Protein AF-A0A3L6S7Y0-F1 (afdb_monomer_lite)

Structure (mmCIF, N/CA/C/O backbone):
data_AF-A0A3L6S7Y0-F1
#
_entry.id   AF-A0A3L6S7Y0-F1
#
loop_
_atom_site.group_PDB
_atom_site.id
_atom_site.type_symbol
_atom_site.label_atom_id
_atom_site.label_alt_id
_atom_site.label_comp_id
_atom_site.label_asym_id
_atom_site.label_entity_id
_atom_site.label_seq_id
_atom_site.pdbx_PDB_ins_code
_atom_site.Cartn_x
_atom_site.Cartn_y
_atom_site.Cartn_z
_atom_site.occupancy
_atom_site.B_iso_or_equiv
_atom_site.auth_seq_id
_atom_site.auth_comp_id
_atom_site.auth_asym_id
_atom_site.auth_atom_id
_atom_site.pdbx_PDB_model_num
ATOM 1 N N . MET A 1 1 ? 68.269 41.658 -21.095 1.00 45.72 1 MET A N 1
ATOM 2 C CA . MET A 1 1 ? 68.305 40.381 -20.355 1.00 45.72 1 MET A CA 1
ATOM 3 C C . MET A 1 1 ? 67.123 40.426 -19.422 1.00 45.72 1 MET A C 1
ATOM 5 O O . MET A 1 1 ? 67.229 41.051 -18.378 1.00 45.72 1 MET A O 1
ATOM 9 N N . ASP A 1 2 ? 66.006 39.838 -19.830 1.00 43.03 2 ASP A N 1
ATOM 10 C CA . ASP A 1 2 ? 64.781 39.844 -19.038 1.00 43.03 2 ASP A CA 1
ATOM 11 C C . ASP A 1 2 ? 64.450 38.397 -18.685 1.00 43.03 2 ASP A C 1
ATOM 13 O O . ASP A 1 2 ? 64.232 37.549 -19.551 1.00 43.03 2 ASP A O 1
ATOM 17 N N . GLN A 1 3 ? 64.541 38.118 -17.389 1.00 50.47 3 GLN A N 1
ATOM 18 C CA . GLN A 1 3 ? 64.332 36.823 -16.765 1.00 50.47 3 GLN A CA 1
ATOM 19 C C . GLN A 1 3 ? 62.819 36.578 -16.658 1.00 50.47 3 GLN A C 1
ATOM 21 O O . GLN A 1 3 ? 62.144 37.264 -15.896 1.00 50.47 3 GLN A O 1
ATOM 26 N N . GLN A 1 4 ? 62.279 35.604 -17.395 1.00 51.00 4 GLN A N 1
ATOM 27 C CA . GLN A 1 4 ? 60.949 35.063 -17.104 1.00 51.00 4 GLN A CA 1
ATOM 28 C C . GLN A 1 4 ? 61.091 33.885 -16.139 1.00 51.00 4 GLN A C 1
ATOM 30 O O . GLN A 1 4 ? 61.727 32.877 -16.444 1.00 51.00 4 GLN A O 1
ATOM 35 N N . VAL A 1 5 ? 60.514 34.053 -14.954 1.00 50.38 5 VAL A N 1
ATOM 36 C CA . VAL A 1 5 ? 60.228 32.996 -13.987 1.00 50.38 5 VAL A CA 1
ATOM 37 C C . VAL A 1 5 ? 58.955 32.279 -14.440 1.00 50.38 5 VAL A C 1
ATOM 39 O O . VAL A 1 5 ? 57.906 32.902 -14.561 1.00 50.38 5 VAL A O 1
ATOM 42 N N . PHE A 1 6 ? 59.054 30.983 -14.737 1.00 45.66 6 PHE A N 1
ATOM 43 C CA . PHE A 1 6 ? 57.886 30.116 -14.868 1.00 45.66 6 PHE A CA 1
ATOM 44 C C . PHE A 1 6 ? 57.558 29.579 -13.474 1.00 45.66 6 PHE A C 1
ATOM 46 O O . PHE A 1 6 ? 58.322 28.787 -12.919 1.00 45.66 6 PHE A O 1
ATOM 53 N N . ASP A 1 7 ? 56.448 30.047 -12.909 1.00 50.03 7 ASP A N 1
ATOM 54 C CA . ASP A 1 7 ? 55.847 29.472 -11.711 1.00 50.03 7 ASP A CA 1
ATOM 55 C C . ASP A 1 7 ? 55.425 28.024 -11.990 1.00 50.03 7 ASP A C 1
ATOM 57 O O . ASP A 1 7 ? 54.814 27.713 -13.015 1.00 50.03 7 ASP A O 1
ATOM 61 N N . GLY A 1 8 ? 55.800 27.130 -11.077 1.00 56.09 8 GLY A N 1
ATOM 62 C CA . GLY A 1 8 ? 55.449 25.718 -11.127 1.00 56.09 8 GLY A CA 1
ATOM 63 C C . GLY A 1 8 ? 53.942 25.502 -11.003 1.00 56.09 8 GLY A C 1
ATOM 64 O O . GLY A 1 8 ? 53.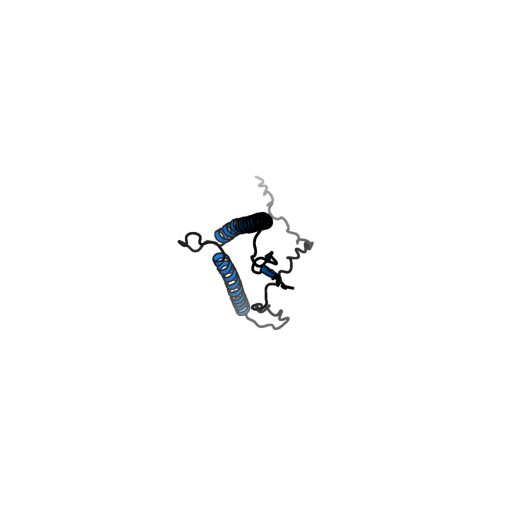269 26.115 -10.177 1.00 56.09 8 GLY A O 1
ATOM 65 N N . ASP A 1 9 ? 53.434 24.597 -11.830 1.00 51.22 9 ASP A N 1
ATOM 66 C CA . ASP A 1 9 ? 52.031 24.206 -11.917 1.00 51.22 9 ASP A CA 1
ATOM 67 C C . ASP A 1 9 ? 51.574 23.495 -10.616 1.00 51.22 9 ASP A C 1
ATOM 69 O O . ASP A 1 9 ? 52.132 22.449 -10.261 1.00 51.22 9 ASP A O 1
ATOM 73 N N . PRO A 1 10 ? 50.586 24.013 -9.859 1.00 57.06 10 PRO A N 1
ATOM 74 C CA . PRO A 1 10 ? 50.226 23.479 -8.542 1.00 57.06 10 PRO A CA 1
ATOM 75 C C . PRO A 1 10 ? 49.357 22.208 -8.585 1.00 57.06 10 PRO A C 1
ATOM 77 O O . PRO A 1 10 ? 48.941 21.724 -7.531 1.00 57.06 10 PRO A O 1
ATOM 80 N N . PHE A 1 11 ? 49.052 21.656 -9.767 1.00 46.78 11 PHE A N 1
ATOM 81 C CA . PHE A 1 11 ? 48.056 20.584 -9.899 1.00 46.78 11 PHE A CA 1
ATOM 82 C C . PHE A 1 11 ? 48.608 19.155 -10.019 1.00 46.78 11 PHE A C 1
ATOM 84 O O . PHE A 1 11 ? 47.832 18.207 -10.131 1.00 46.78 11 PHE A O 1
ATOM 91 N N . VAL A 1 12 ? 49.921 18.938 -9.913 1.00 53.94 12 VAL A N 1
ATOM 92 C CA . VAL A 1 12 ? 50.462 17.569 -9.809 1.00 53.94 12 VAL A CA 1
ATOM 93 C C . VAL A 1 12 ? 50.444 17.126 -8.347 1.00 53.94 12 VAL A C 1
ATOM 95 O O . VAL A 1 12 ? 51.470 17.012 -7.680 1.00 53.94 12 VAL A O 1
ATOM 98 N N . ARG A 1 13 ? 49.241 16.888 -7.816 1.00 50.78 13 ARG A N 1
ATOM 99 C CA . ARG A 1 13 ? 49.073 16.170 -6.551 1.00 50.78 13 ARG A CA 1
ATOM 100 C C . ARG A 1 13 ? 49.036 14.681 -6.865 1.00 50.78 13 ARG A C 1
ATOM 102 O O . ARG A 1 13 ? 48.022 14.167 -7.326 1.00 50.78 13 ARG A O 1
ATOM 109 N N . SER A 1 14 ? 50.161 14.006 -6.641 1.00 52.16 14 SER A N 1
ATOM 110 C CA . SER A 1 14 ? 50.258 12.546 -6.648 1.00 52.16 14 SER A CA 1
ATOM 111 C C . SER A 1 14 ? 49.131 11.949 -5.805 1.00 52.16 14 SER A C 1
ATOM 113 O O . SER A 1 14 ? 49.035 12.217 -4.607 1.00 52.16 14 SER A O 1
ATOM 115 N N . ILE A 1 15 ? 48.258 11.172 -6.437 1.00 48.31 15 ILE A N 1
ATOM 116 C CA . ILE A 1 15 ? 47.181 10.456 -5.761 1.00 48.31 15 ILE A CA 1
ATOM 117 C C . ILE A 1 15 ? 47.785 9.121 -5.315 1.00 48.31 15 ILE A C 1
ATOM 119 O O . ILE A 1 15 ? 48.002 8.237 -6.142 1.00 48.31 15 ILE A O 1
ATOM 123 N N . SER A 1 16 ? 48.123 8.995 -4.029 1.00 54.06 16 SER A N 1
ATOM 124 C CA . SER A 1 16 ? 48.403 7.682 -3.431 1.00 54.06 16 SER A CA 1
ATOM 125 C C . SER A 1 16 ? 47.129 6.824 -3.445 1.00 54.06 16 SER A C 1
ATOM 127 O O . SER A 1 16 ? 46.037 7.382 -3.292 1.00 54.06 16 SER A O 1
ATOM 129 N N . PRO A 1 17 ? 47.235 5.492 -3.606 1.00 52.06 17 PRO A N 1
ATOM 130 C CA . PRO A 1 17 ? 46.087 4.594 -3.508 1.00 52.06 17 PRO A CA 1
ATOM 131 C C . PRO A 1 17 ? 45.427 4.717 -2.126 1.00 52.06 17 PRO A C 1
ATOM 133 O O . PRO A 1 17 ? 46.145 4.848 -1.135 1.00 52.06 17 PRO A O 1
ATOM 136 N N . PRO A 1 18 ? 44.089 4.691 -2.021 1.00 44.56 18 PRO A N 1
ATOM 137 C CA . PRO A 1 18 ? 43.435 4.653 -0.724 1.00 44.56 18 PRO A CA 1
ATOM 138 C C . PRO A 1 18 ? 43.664 3.285 -0.074 1.00 44.56 18 PRO A C 1
ATOM 140 O O . PRO A 1 18 ? 43.322 2.251 -0.643 1.00 44.56 18 PRO A O 1
ATOM 143 N N . GLU A 1 19 ? 44.245 3.316 1.121 1.00 49.72 19 GLU A N 1
ATOM 144 C CA . GLU A 1 19 ? 44.389 2.173 2.017 1.00 49.72 19 GLU A CA 1
ATOM 145 C C . GLU A 1 19 ? 43.010 1.550 2.300 1.00 49.72 19 GLU A C 1
ATOM 147 O O . GLU A 1 19 ? 42.034 2.247 2.608 1.00 49.72 19 GLU A O 1
ATOM 152 N N . GLU A 1 20 ? 42.933 0.228 2.201 1.00 51.06 20 GLU A N 1
ATOM 153 C CA . GLU A 1 20 ? 41.734 -0.565 2.444 1.00 51.06 20 GLU A CA 1
ATOM 154 C C . GLU A 1 20 ? 41.395 -0.606 3.942 1.00 51.06 20 GLU A C 1
ATOM 156 O O . GLU A 1 20 ? 41.743 -1.543 4.652 1.00 51.06 20 GLU A O 1
ATOM 161 N N . ASN A 1 21 ? 40.667 0.397 4.434 1.00 47.28 21 ASN A N 1
ATOM 162 C CA . ASN A 1 21 ? 39.901 0.269 5.673 1.00 47.28 21 ASN A CA 1
ATOM 163 C C . ASN A 1 21 ? 38.415 0.210 5.329 1.00 47.28 21 ASN A C 1
ATOM 165 O O . ASN A 1 21 ? 37.665 1.182 5.434 1.00 47.28 21 ASN A O 1
ATOM 169 N N . THR A 1 22 ? 38.006 -0.976 4.887 1.00 44.09 22 THR A N 1
ATOM 170 C CA . THR A 1 22 ? 36.622 -1.385 4.670 1.00 44.09 22 THR A CA 1
ATOM 171 C C . THR A 1 22 ? 35.852 -1.221 5.978 1.00 44.09 22 THR A C 1
ATOM 173 O O . THR A 1 22 ? 35.957 -2.022 6.907 1.00 44.09 22 THR A O 1
ATOM 176 N N . PHE A 1 23 ? 35.086 -0.136 6.054 1.00 35.78 23 PHE A N 1
ATOM 177 C CA . PHE A 1 23 ? 34.081 0.125 7.073 1.00 35.78 23 PHE A CA 1
ATOM 178 C C . PHE A 1 23 ? 33.027 -0.988 7.022 1.00 35.78 23 PHE A C 1
ATOM 180 O O . PHE A 1 23 ? 32.053 -0.922 6.276 1.00 35.78 23 PHE A O 1
ATOM 187 N N . SER A 1 24 ? 33.263 -2.049 7.791 1.00 46.47 24 SER A N 1
ATOM 188 C CA . SER A 1 24 ? 32.293 -3.114 8.032 1.00 46.47 24 SER A CA 1
ATOM 189 C C . SER A 1 24 ? 31.290 -2.615 9.065 1.00 46.47 24 SER A C 1
ATOM 191 O O . SER A 1 24 ? 31.396 -2.912 10.251 1.00 46.47 24 SER A O 1
ATOM 193 N N . ALA A 1 25 ? 30.343 -1.793 8.621 1.00 38.81 25 ALA A N 1
ATOM 194 C CA . ALA A 1 25 ? 29.110 -1.569 9.357 1.00 38.81 25 ALA A CA 1
ATOM 195 C C . ALA A 1 25 ? 28.047 -2.490 8.762 1.00 38.81 25 ALA A C 1
ATOM 197 O O . ALA A 1 25 ? 27.411 -2.184 7.753 1.00 38.81 25 ALA A O 1
ATOM 198 N N . GLU A 1 26 ? 27.911 -3.650 9.391 1.00 45.47 26 GLU A N 1
ATOM 199 C CA . GLU A 1 26 ? 26.806 -4.580 9.215 1.00 45.47 26 GLU A CA 1
ATOM 200 C C . GLU A 1 26 ? 25.500 -3.864 9.593 1.00 45.47 26 GLU A C 1
ATOM 202 O O . GLU A 1 26 ? 25.112 -3.784 10.757 1.00 45.47 26 GLU A O 1
ATOM 207 N N . LEU A 1 27 ? 24.812 -3.292 8.606 1.00 42.47 27 LEU A N 1
ATOM 208 C CA . LEU A 1 27 ? 23.390 -3.005 8.737 1.00 42.47 27 LEU A CA 1
ATOM 209 C C . LEU A 1 27 ? 22.650 -4.284 8.357 1.00 42.47 27 LEU A C 1
ATOM 211 O O . LEU A 1 27 ? 22.312 -4.507 7.196 1.00 42.47 27 LEU A O 1
ATOM 215 N N . SER A 1 28 ? 22.467 -5.141 9.361 1.00 35.03 28 SER A N 1
ATOM 216 C CA . SER A 1 28 ? 21.553 -6.277 9.303 1.00 35.03 28 SER A CA 1
ATOM 217 C C . SER A 1 28 ? 20.136 -5.724 9.153 1.00 35.03 28 SER A C 1
ATOM 219 O O . SER A 1 28 ? 19.542 -5.214 10.106 1.00 35.03 28 SER A O 1
ATOM 221 N N . TRP A 1 29 ? 19.634 -5.710 7.919 1.00 42.75 29 TRP A N 1
ATOM 222 C CA . TRP A 1 29 ? 18.227 -5.436 7.666 1.00 42.75 29 TRP A CA 1
ATOM 223 C C . TRP A 1 29 ? 17.417 -6.570 8.305 1.00 42.75 29 TRP A C 1
ATOM 225 O O . TRP A 1 29 ? 17.765 -7.729 8.090 1.00 42.75 29 TRP A O 1
ATOM 235 N N . PRO A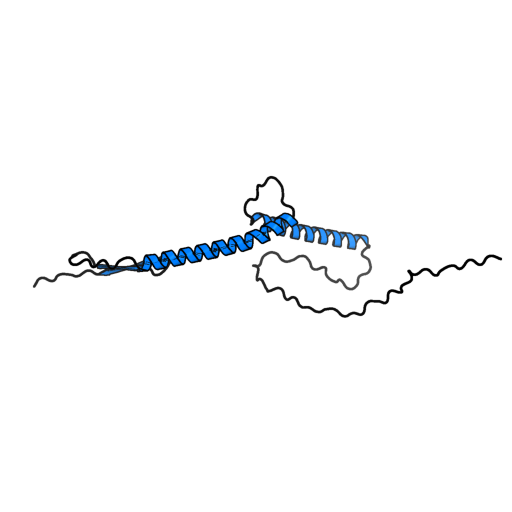 1 30 ? 16.387 -6.269 9.115 1.00 40.22 30 PRO A N 1
ATOM 236 C CA . PRO A 1 30 ? 15.606 -7.303 9.779 1.00 40.22 30 PRO A CA 1
ATOM 237 C C . PRO A 1 30 ? 14.980 -8.237 8.741 1.00 40.22 30 PRO A C 1
ATOM 239 O O . PRO A 1 30 ? 14.357 -7.760 7.790 1.00 40.22 30 PRO A O 1
ATOM 242 N N . ASP A 1 31 ? 15.164 -9.543 8.955 1.00 41.53 31 ASP A N 1
ATOM 243 C CA . ASP A 1 31 ? 14.519 -10.624 8.209 1.00 41.53 31 ASP A CA 1
ATOM 244 C C . ASP A 1 31 ? 13.007 -10.393 8.220 1.00 41.53 31 ASP A C 1
ATOM 246 O O . ASP A 1 31 ? 12.318 -10.578 9.227 1.00 41.53 31 ASP A O 1
ATOM 250 N N . LEU A 1 32 ? 12.497 -9.911 7.093 1.00 44.78 32 LEU A N 1
ATOM 251 C CA . LEU A 1 32 ? 11.083 -9.941 6.788 1.00 44.78 32 LEU A CA 1
ATOM 252 C C . LEU A 1 32 ? 10.880 -11.189 5.938 1.00 44.78 32 LEU A C 1
ATOM 254 O O . LEU A 1 32 ? 11.176 -11.169 4.744 1.00 44.78 32 LEU A O 1
ATOM 258 N N . ASP A 1 33 ? 10.390 -12.255 6.570 1.00 48.59 33 ASP A N 1
ATOM 259 C CA . ASP A 1 33 ? 9.865 -13.442 5.894 1.00 48.59 33 ASP A CA 1
ATOM 260 C C . ASP A 1 33 ? 8.678 -13.015 5.019 1.00 48.59 33 ASP A C 1
ATOM 262 O O . ASP A 1 33 ? 7.524 -12.966 5.455 1.00 48.59 33 ASP A O 1
ATOM 266 N N . PHE A 1 34 ? 8.980 -12.614 3.785 1.00 49.00 34 PHE A N 1
ATOM 267 C CA . PHE A 1 34 ? 7.996 -12.350 2.750 1.00 49.00 34 PHE A CA 1
ATOM 268 C C . PHE A 1 34 ? 7.817 -13.635 1.942 1.00 49.00 34 PHE A C 1
ATOM 270 O O . PHE A 1 34 ? 8.775 -14.167 1.387 1.00 49.00 34 PHE A O 1
ATOM 277 N N . ASP A 1 35 ? 6.581 -14.126 1.960 1.00 46.69 35 ASP A N 1
ATOM 278 C CA . ASP A 1 35 ? 6.130 -15.427 1.476 1.00 46.69 35 ASP A CA 1
ATOM 279 C C . ASP A 1 35 ? 6.625 -15.786 0.060 1.00 46.69 35 ASP A C 1
ATOM 281 O O . ASP A 1 35 ? 6.706 -14.956 -0.851 1.00 46.69 35 ASP A O 1
ATOM 285 N N . ASP A 1 36 ? 6.964 -17.064 -0.053 1.00 57.06 36 ASP A N 1
ATOM 286 C CA . ASP A 1 36 ? 7.620 -17.805 -1.124 1.00 57.06 36 ASP A CA 1
ATOM 287 C C . ASP A 1 36 ? 6.889 -17.695 -2.476 1.00 57.06 36 ASP A C 1
ATOM 289 O O . ASP A 1 36 ? 5.694 -17.974 -2.582 1.00 57.06 36 ASP A O 1
ATOM 293 N N . GLY A 1 37 ? 7.601 -17.312 -3.545 1.00 49.22 37 GLY A N 1
ATOM 294 C CA . GLY A 1 37 ? 7.008 -17.412 -4.882 1.00 49.22 37 GLY A CA 1
ATOM 295 C C . GLY A 1 37 ? 7.701 -16.751 -6.070 1.00 49.22 37 GLY A C 1
ATOM 296 O O . GLY A 1 37 ? 7.246 -16.977 -7.191 1.00 49.22 37 GLY A O 1
ATOM 297 N N . LEU A 1 38 ? 8.764 -15.949 -5.909 1.00 53.59 38 LEU A N 1
A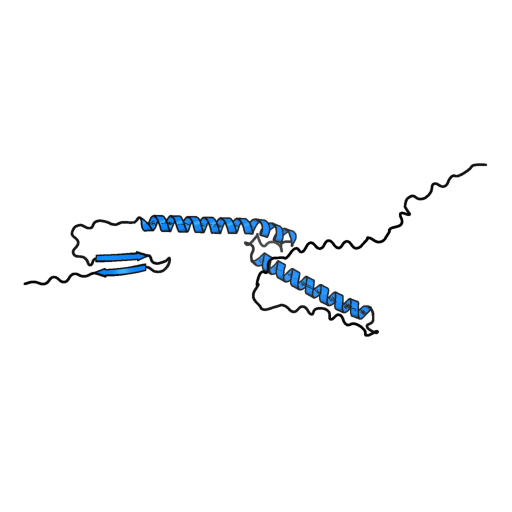TOM 298 C CA . LEU A 1 38 ? 9.460 -15.390 -7.082 1.00 53.59 38 LEU A CA 1
ATOM 299 C C . LEU A 1 38 ? 10.871 -14.847 -6.791 1.00 53.59 38 LEU A C 1
ATOM 301 O O . LEU A 1 38 ? 11.132 -13.657 -6.955 1.00 53.59 38 LEU A O 1
ATOM 305 N N . TYR A 1 39 ? 11.815 -15.704 -6.403 1.00 59.88 39 TYR A N 1
ATOM 306 C CA . TYR A 1 39 ? 13.232 -15.339 -6.444 1.00 59.88 39 TYR A CA 1
ATOM 307 C C . TYR A 1 39 ? 14.020 -16.371 -7.250 1.00 59.88 39 TYR A C 1
ATOM 309 O O . TYR A 1 39 ? 14.400 -17.426 -6.774 1.00 59.88 39 TYR A O 1
ATOM 317 N N . GLU A 1 40 ? 14.299 -16.045 -8.504 1.00 47.69 40 GLU A N 1
ATOM 318 C CA . GLU A 1 40 ? 15.588 -16.396 -9.092 1.00 47.69 40 GLU A CA 1
ATOM 319 C C . GLU A 1 40 ? 15.854 -15.439 -10.255 1.00 47.69 40 GLU A C 1
ATOM 321 O O . GLU A 1 40 ? 15.567 -15.704 -11.420 1.00 47.69 40 GLU A O 1
ATOM 326 N N . LEU A 1 41 ? 16.414 -14.269 -9.932 1.00 58.88 41 LEU A N 1
ATOM 327 C CA . LEU A 1 41 ? 17.316 -13.642 -10.890 1.00 58.88 41 LEU A CA 1
ATOM 328 C C . LEU A 1 41 ? 18.534 -14.569 -10.999 1.00 58.88 41 LEU A C 1
ATOM 330 O O . LEU A 1 41 ? 19.137 -14.863 -9.962 1.00 58.88 41 LEU A O 1
ATOM 334 N N . PRO A 1 42 ? 18.938 -15.008 -12.204 1.00 47.41 42 PRO A N 1
ATOM 335 C CA . PRO A 1 42 ? 20.153 -15.785 -12.360 1.00 47.41 42 PRO A CA 1
ATOM 336 C C . PRO A 1 42 ? 21.325 -14.966 -11.823 1.00 47.41 42 PRO A C 1
ATOM 338 O O . PRO A 1 42 ? 21.703 -13.934 -12.385 1.00 47.41 42 PRO A O 1
ATOM 341 N N . LYS A 1 43 ? 21.897 -15.423 -10.709 1.00 51.94 43 LYS A N 1
ATOM 342 C CA . LYS A 1 43 ? 23.191 -14.950 -10.224 1.00 51.94 43 LYS A CA 1
ATOM 343 C C . LYS A 1 43 ? 24.174 -15.177 -11.378 1.00 51.94 43 LYS A C 1
ATOM 345 O O . LYS A 1 43 ? 24.220 -16.302 -11.884 1.00 51.94 43 LYS A O 1
ATOM 350 N N . PRO A 1 44 ? 24.925 -14.168 -11.856 1.00 43.38 44 PRO A N 1
ATOM 351 C CA . PRO A 1 44 ? 25.917 -14.422 -12.883 1.00 43.38 44 PRO A CA 1
ATOM 352 C C . PRO A 1 44 ? 26.919 -15.408 -12.289 1.00 43.38 44 PRO A C 1
ATOM 354 O O . PRO A 1 44 ? 27.643 -15.076 -11.351 1.00 43.38 44 PRO A O 1
ATOM 357 N N . VAL A 1 45 ? 26.897 -16.642 -12.797 1.00 43.94 45 VAL A N 1
ATOM 358 C CA . VAL A 1 45 ? 27.918 -17.652 -12.537 1.00 43.94 45 VAL A CA 1
ATOM 359 C C . VAL A 1 45 ? 29.260 -16.961 -12.739 1.00 43.94 45 VAL A C 1
ATOM 361 O O . VAL A 1 45 ? 29.568 -16.515 -13.847 1.00 43.94 45 VAL A O 1
ATOM 364 N N . ALA A 1 46 ? 30.032 -16.832 -11.661 1.00 55.00 46 ALA A N 1
ATOM 365 C CA . ALA A 1 46 ? 31.445 -16.521 -11.752 1.00 55.00 46 ALA A CA 1
ATOM 366 C C . ALA A 1 46 ? 32.091 -17.700 -12.491 1.00 55.00 46 ALA A C 1
ATOM 368 O O . ALA A 1 46 ? 32.402 -18.732 -11.903 1.00 55.00 46 ALA A O 1
ATOM 369 N N . ASN A 1 47 ? 32.175 -17.598 -13.817 1.00 53.09 47 ASN A N 1
ATOM 370 C CA . ASN A 1 47 ? 32.867 -18.568 -14.642 1.00 53.09 47 ASN A CA 1
ATOM 371 C C . ASN A 1 47 ? 34.347 -18.212 -14.649 1.00 53.09 47 ASN A C 1
ATOM 373 O O . ASN A 1 47 ? 34.841 -17.440 -15.472 1.00 53.09 47 ASN A O 1
ATOM 377 N N . GLU A 1 48 ? 35.066 -18.802 -13.708 1.00 49.66 48 GLU A N 1
ATOM 378 C CA . GLU A 1 48 ? 36.514 -18.787 -13.744 1.00 49.66 48 GLU A CA 1
ATOM 379 C C . GLU A 1 48 ? 36.976 -19.645 -14.931 1.00 49.66 48 GLU A C 1
ATOM 381 O O . GLU A 1 48 ? 36.858 -20.866 -14.948 1.00 49.66 48 GLU A O 1
ATOM 386 N N . THR A 1 49 ? 37.517 -18.948 -15.933 1.00 52.88 49 THR A N 1
ATOM 387 C CA . THR A 1 49 ? 38.339 -19.442 -17.050 1.00 52.88 49 THR A CA 1
ATOM 388 C C . THR A 1 49 ? 37.623 -20.156 -18.209 1.00 52.88 49 THR A C 1
ATOM 390 O O . THR A 1 49 ? 37.632 -21.374 -18.340 1.00 52.88 49 THR A O 1
ATOM 393 N N . SER A 1 50 ? 37.146 -19.369 -19.180 1.00 45.41 50 SER A N 1
ATOM 394 C CA . SER A 1 50 ? 37.344 -19.706 -20.598 1.00 45.41 50 SER A CA 1
ATOM 395 C C . SER A 1 50 ? 37.473 -18.431 -21.432 1.00 45.41 50 SER A C 1
ATOM 397 O O . SER A 1 50 ? 36.548 -17.628 -21.579 1.00 45.41 50 SER A O 1
ATOM 399 N N . SER A 1 51 ? 38.690 -18.224 -21.920 1.00 59.84 51 SER A N 1
ATOM 400 C CA . SER A 1 51 ? 39.065 -17.223 -22.911 1.00 59.84 51 SER A CA 1
ATOM 401 C C . SER A 1 51 ? 38.202 -17.377 -24.172 1.00 59.84 51 SER A C 1
ATOM 403 O O . SER A 1 51 ? 38.193 -18.448 -24.771 1.00 59.84 51 SER A O 1
ATOM 405 N N . GLY A 1 52 ? 37.490 -16.321 -24.593 1.00 52.75 52 GLY A N 1
ATOM 406 C CA . GLY A 1 52 ? 36.915 -16.270 -25.948 1.00 52.75 52 GLY A CA 1
ATOM 407 C C . GLY A 1 52 ? 35.566 -15.570 -26.136 1.00 52.75 52 GLY A C 1
ATOM 408 O O . GLY A 1 52 ? 35.138 -15.392 -27.272 1.00 52.75 52 GLY A O 1
ATOM 409 N N . GLY A 1 53 ? 34.882 -15.130 -25.077 1.00 56.66 53 GLY A N 1
ATOM 410 C CA . GLY A 1 53 ? 33.695 -14.285 -25.245 1.00 56.66 53 GLY A CA 1
ATOM 411 C C . GLY A 1 53 ? 34.096 -12.892 -25.733 1.00 56.66 53 GLY A C 1
ATOM 412 O O . GLY A 1 53 ? 34.660 -12.124 -24.952 1.00 56.66 53 GLY A O 1
ATOM 413 N N . SER A 1 54 ? 33.809 -12.558 -26.998 1.00 72.44 54 SER A N 1
ATOM 414 C CA . SER A 1 54 ? 34.021 -11.203 -27.526 1.00 72.44 54 SER A CA 1
ATOM 415 C C . SER A 1 54 ? 33.421 -10.173 -26.563 1.00 72.44 54 SER A C 1
ATOM 417 O O . SER A 1 54 ? 32.323 -10.375 -26.036 1.00 72.44 54 SER A O 1
ATOM 419 N N . SER A 1 55 ? 34.133 -9.073 -26.303 1.00 76.25 55 SER A N 1
ATOM 420 C CA . SER A 1 55 ? 33.728 -8.040 -25.334 1.00 76.25 55 SER A CA 1
ATOM 421 C C . SER A 1 55 ? 32.300 -7.520 -25.565 1.00 76.25 55 SER A C 1
ATOM 423 O O . SER A 1 55 ? 31.648 -7.063 -24.624 1.00 76.25 55 SER A O 1
ATOM 425 N N . CYS A 1 56 ? 31.780 -7.644 -26.791 1.00 78.88 56 CYS A N 1
ATOM 426 C CA . CYS A 1 56 ? 30.393 -7.353 -27.132 1.00 78.88 56 CYS A CA 1
ATOM 427 C C . CYS A 1 56 ? 29.382 -8.296 -26.456 1.00 78.88 56 CYS A C 1
ATOM 429 O O . CYS A 1 56 ? 28.388 -7.809 -25.924 1.00 78.88 56 CYS A O 1
ATOM 431 N N . GLN A 1 57 ? 29.637 -9.605 -26.377 1.00 84.00 57 GLN A N 1
ATOM 432 C CA . GLN A 1 57 ? 28.699 -10.570 -25.791 1.00 84.00 57 GLN A CA 1
ATOM 433 C C . GLN A 1 57 ? 28.522 -10.348 -24.284 1.00 84.00 57 GLN A C 1
ATOM 435 O O . GLN A 1 57 ? 27.407 -10.403 -23.765 1.00 84.00 57 GLN A O 1
ATOM 440 N N . ARG A 1 58 ? 29.614 -10.020 -23.583 1.00 89.31 58 ARG A N 1
ATOM 441 C CA . ARG A 1 58 ? 29.575 -9.677 -22.153 1.00 89.31 58 ARG A CA 1
ATOM 442 C C . ARG A 1 58 ? 28.762 -8.403 -21.904 1.00 89.31 58 ARG A C 1
ATOM 444 O O . ARG A 1 58 ? 27.955 -8.367 -20.981 1.00 89.31 58 ARG A O 1
ATOM 451 N N . LYS A 1 59 ? 28.932 -7.384 -22.756 1.00 93.81 59 LYS A N 1
ATOM 452 C CA . LYS A 1 59 ? 28.150 -6.137 -22.698 1.00 93.81 59 LYS A CA 1
ATOM 453 C C . LYS A 1 59 ? 26.660 -6.383 -22.936 1.00 93.81 59 LYS A C 1
ATOM 455 O O . LYS A 1 59 ? 25.843 -5.811 -22.223 1.00 93.81 59 LYS A O 1
ATOM 460 N N . LEU A 1 60 ? 26.305 -7.232 -23.904 1.00 93.88 60 LEU A N 1
ATOM 461 C CA . LEU A 1 60 ? 24.908 -7.570 -24.196 1.00 93.88 60 LEU A CA 1
ATOM 462 C C . LEU A 1 60 ? 24.239 -8.299 -23.029 1.00 93.88 60 LEU A C 1
ATOM 464 O O . LEU A 1 60 ? 23.142 -7.910 -22.635 1.00 93.88 60 LEU A O 1
ATOM 468 N N . ASN A 1 61 ? 24.909 -9.296 -22.443 1.00 93.94 61 ASN A N 1
ATOM 469 C CA . ASN A 1 61 ? 24.396 -10.010 -21.271 1.00 93.94 61 ASN A CA 1
ATOM 470 C C . ASN A 1 61 ? 24.196 -9.049 -20.085 1.00 93.94 61 ASN A C 1
ATOM 472 O O . ASN A 1 61 ? 23.096 -8.948 -19.548 1.00 93.94 61 ASN A O 1
ATOM 476 N N . HIS A 1 62 ? 25.212 -8.244 -19.762 1.00 96.25 62 HIS A N 1
ATOM 477 C CA . HIS A 1 62 ? 25.106 -7.236 -18.707 1.00 96.25 62 HIS A CA 1
ATOM 478 C C . HIS A 1 62 ? 23.940 -6.259 -18.941 1.00 96.25 62 HIS A C 1
ATOM 480 O O . HIS A 1 62 ? 23.205 -5.920 -18.018 1.00 96.25 62 HIS A O 1
ATOM 486 N N . ASN A 1 63 ? 23.729 -5.834 -20.188 1.00 97.06 63 ASN A N 1
ATOM 487 C CA . ASN A 1 63 ? 22.647 -4.926 -20.547 1.00 97.06 63 ASN A CA 1
ATOM 488 C C . ASN A 1 63 ? 21.253 -5.577 -20.465 1.00 97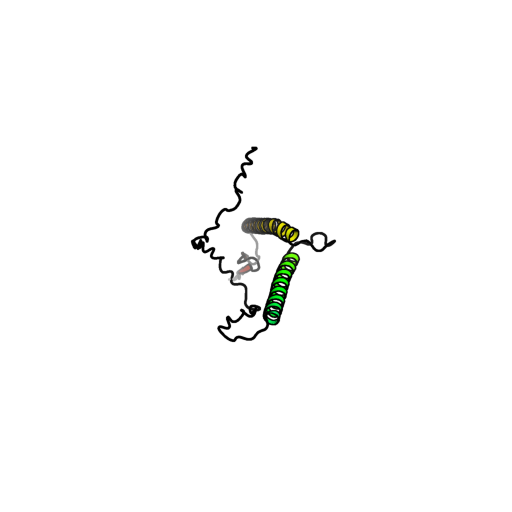.06 63 ASN A C 1
ATOM 490 O O . ASN A 1 63 ? 20.287 -4.892 -20.126 1.00 97.06 63 ASN A O 1
ATOM 494 N N . ALA A 1 64 ? 21.137 -6.873 -20.771 1.00 96.44 64 ALA A N 1
ATOM 495 C CA . ALA A 1 64 ? 19.910 -7.642 -20.570 1.00 96.44 64 ALA A CA 1
ATOM 496 C C . ALA A 1 64 ? 19.576 -7.746 -19.077 1.00 96.44 64 ALA A C 1
ATOM 498 O O . ALA A 1 64 ? 18.513 -7.285 -18.668 1.00 96.44 64 ALA A O 1
ATOM 499 N N . TYR A 1 65 ? 20.539 -8.192 -18.268 1.00 97.12 65 TYR A N 1
ATOM 500 C CA . TYR A 1 65 ? 20.401 -8.258 -16.813 1.00 97.12 65 TYR A CA 1
ATOM 501 C C . TYR A 1 65 ? 19.986 -6.909 -16.209 1.00 97.12 65 TYR A C 1
ATOM 503 O O . TYR A 1 65 ? 19.060 -6.826 -15.406 1.00 97.12 65 TYR A O 1
ATOM 511 N N . GLU A 1 66 ? 20.620 -5.816 -16.636 1.00 97.75 66 GLU A N 1
ATOM 512 C CA . GLU A 1 66 ? 20.304 -4.484 -16.123 1.00 97.75 66 GLU A CA 1
ATOM 513 C C . GLU A 1 66 ? 18.925 -3.970 -16.575 1.00 97.75 66 GLU A C 1
ATOM 515 O O . GLU A 1 66 ? 18.290 -3.182 -15.867 1.00 97.75 66 GLU A O 1
ATOM 520 N N . ARG A 1 67 ? 18.419 -4.401 -17.741 1.00 97.88 67 ARG A N 1
ATOM 521 C CA . ARG A 1 67 ? 17.014 -4.145 -18.101 1.00 97.88 67 ARG A CA 1
ATOM 522 C C . ARG A 1 67 ? 16.073 -4.889 -17.170 1.00 97.88 67 ARG A C 1
ATOM 524 O O . ARG A 1 67 ? 15.144 -4.259 -16.674 1.00 97.88 67 ARG A O 1
ATOM 531 N N . ASP A 1 68 ? 16.318 -6.171 -16.928 1.00 98.00 68 ASP A N 1
ATOM 532 C CA . ASP A 1 68 ? 15.448 -7.000 -16.093 1.00 98.00 68 ASP A CA 1
ATOM 533 C C . ASP A 1 68 ? 15.432 -6.494 -14.650 1.00 98.00 68 ASP A C 1
ATOM 535 O O . ASP A 1 68 ? 14.362 -6.315 -14.068 1.00 98.00 68 ASP A O 1
ATOM 539 N N . ARG A 1 69 ? 16.596 -6.103 -14.116 1.00 98.00 69 ARG A N 1
ATOM 540 C CA . ARG A 1 69 ? 16.699 -5.446 -12.808 1.00 98.00 69 ARG A CA 1
ATOM 541 C C . ARG A 1 69 ? 15.847 -4.174 -12.738 1.00 98.00 69 ARG A C 1
ATOM 543 O O . ARG A 1 69 ? 15.089 -3.989 -11.788 1.00 98.00 69 ARG A O 1
ATOM 550 N N . ARG A 1 70 ? 15.944 -3.288 -13.741 1.00 97.75 70 ARG A N 1
ATOM 551 C CA . ARG A 1 70 ? 15.136 -2.052 -13.786 1.00 97.75 70 ARG A CA 1
ATOM 552 C C . ARG A 1 70 ? 13.649 -2.336 -13.965 1.00 97.75 70 ARG A C 1
ATOM 554 O O . ARG A 1 70 ? 12.831 -1.611 -13.405 1.00 97.75 70 ARG A O 1
ATOM 561 N N . LYS A 1 71 ? 13.297 -3.370 -14.730 1.00 97.50 71 LYS A N 1
ATOM 562 C CA . LYS A 1 71 ? 11.912 -3.809 -14.908 1.00 97.50 71 LYS A CA 1
ATOM 563 C C . LYS A 1 71 ? 11.319 -4.249 -13.570 1.00 97.50 71 LYS A C 1
ATOM 565 O O . LYS A 1 71 ? 10.288 -3.710 -13.186 1.00 97.50 71 LYS A O 1
ATOM 570 N N . HIS A 1 72 ? 12.022 -5.105 -12.832 1.00 96.88 72 HIS A N 1
ATOM 571 C CA . HIS A 1 72 ? 11.603 -5.553 -11.505 1.00 96.88 72 HIS A CA 1
ATOM 572 C C . HIS A 1 72 ? 11.443 -4.384 -10.519 1.00 96.88 72 HIS A C 1
ATOM 574 O O . HIS A 1 72 ? 10.421 -4.262 -9.850 1.00 96.88 72 HIS A O 1
ATOM 580 N N . LEU A 1 73 ? 12.397 -3.446 -10.490 1.00 96.81 73 LEU A N 1
ATOM 581 C CA . LEU A 1 73 ? 12.286 -2.250 -9.648 1.00 96.81 73 LEU A CA 1
ATOM 582 C C . LEU A 1 73 ? 11.035 -1.416 -9.990 1.00 96.81 73 LEU A C 1
ATOM 584 O O . LEU A 1 73 ? 10.327 -0.941 -9.103 1.00 96.81 73 LEU A O 1
ATOM 588 N N . ASN A 1 74 ? 10.738 -1.253 -11.279 1.00 95.50 74 ASN A N 1
ATOM 589 C CA . ASN A 1 74 ? 9.546 -0.535 -11.727 1.00 95.50 74 ASN A CA 1
ATOM 590 C C . ASN A 1 74 ? 8.243 -1.281 -11.399 1.00 95.50 74 ASN A C 1
ATOM 592 O O . ASN A 1 74 ? 7.234 -0.628 -11.124 1.00 95.50 74 ASN A O 1
ATOM 596 N N . GLU A 1 75 ? 8.247 -2.615 -11.408 1.00 95.75 75 GLU A N 1
ATOM 597 C CA . GLU A 1 75 ? 7.118 -3.440 -10.959 1.00 95.75 75 GLU A CA 1
ATOM 598 C C . GLU A 1 75 ? 6.847 -3.223 -9.465 1.00 95.75 75 GLU A C 1
ATOM 600 O O . GLU A 1 75 ? 5.706 -2.951 -9.091 1.00 95.75 75 GLU A O 1
ATOM 605 N N . LEU A 1 76 ? 7.890 -3.205 -8.627 1.00 96.25 76 LEU A N 1
ATOM 606 C CA . LEU A 1 76 ? 7.763 -2.910 -7.194 1.00 96.25 76 LEU A CA 1
ATOM 607 C C . LEU A 1 76 ? 7.175 -1.515 -6.946 1.00 96.25 76 LEU A C 1
ATOM 609 O O . LEU A 1 76 ? 6.239 -1.366 -6.163 1.00 96.25 76 LEU A O 1
ATOM 613 N N . TYR A 1 77 ? 7.652 -0.490 -7.659 1.00 94.31 77 TYR A N 1
ATOM 614 C CA . TYR A 1 77 ? 7.066 0.849 -7.555 1.00 94.31 77 TYR A CA 1
ATOM 615 C C . TYR A 1 77 ? 5.632 0.921 -8.097 1.00 94.31 77 TYR A C 1
ATOM 617 O O . TYR A 1 77 ? 4.845 1.742 -7.632 1.00 94.31 77 TYR A O 1
ATOM 625 N N . SER A 1 78 ? 5.275 0.110 -9.096 1.00 91.19 78 SER A N 1
ATOM 626 C CA . SER A 1 78 ? 3.891 0.019 -9.586 1.00 91.19 78 SER A CA 1
ATOM 627 C C . SER A 1 78 ? 2.970 -0.595 -8.533 1.00 91.19 78 SER A C 1
ATOM 629 O O . SER A 1 78 ? 1.904 -0.045 -8.271 1.00 91.19 78 SER A O 1
ATOM 631 N N . SER A 1 79 ? 3.418 -1.673 -7.883 1.00 93.44 79 SER A N 1
ATOM 632 C CA . SER A 1 79 ? 2.717 -2.290 -6.755 1.00 93.44 79 SER A CA 1
ATOM 633 C C . SER A 1 79 ? 2.527 -1.291 -5.611 1.00 93.44 79 SER A C 1
ATOM 635 O O . SER A 1 79 ? 1.405 -1.068 -5.161 1.00 93.44 79 SER A O 1
ATOM 637 N N . LEU A 1 80 ? 3.589 -0.574 -5.232 1.00 93.31 80 LEU A N 1
ATOM 638 C CA . LEU A 1 80 ? 3.537 0.446 -4.183 1.00 93.31 80 LEU A CA 1
ATOM 639 C C . LEU A 1 80 ? 2.495 1.538 -4.465 1.00 93.31 80 LEU A C 1
ATOM 641 O O . LEU A 1 80 ? 1.758 1.922 -3.564 1.00 93.31 80 LEU A O 1
ATOM 645 N N . ARG A 1 81 ? 2.395 2.007 -5.716 1.00 91.38 81 ARG A N 1
ATOM 646 C CA . ARG A 1 81 ? 1.384 3.000 -6.121 1.00 91.38 81 ARG A CA 1
ATOM 647 C C . ARG A 1 81 ? -0.045 2.484 -5.986 1.00 91.38 81 ARG A C 1
ATOM 649 O O . ARG A 1 81 ? -0.917 3.264 -5.640 1.00 91.38 81 ARG A O 1
ATOM 656 N N . SER A 1 82 ? -0.283 1.198 -6.242 1.00 90.50 82 SER A N 1
ATOM 657 C CA . SER A 1 82 ? -1.627 0.609 -6.138 1.00 90.50 82 SER A CA 1
ATOM 658 C C . SER A 1 82 ? -2.157 0.517 -4.702 1.00 90.50 82 SER A C 1
ATOM 660 O O . SER A 1 82 ? -3.356 0.363 -4.504 1.00 90.50 82 SER A O 1
ATOM 662 N N . LEU A 1 83 ? -1.266 0.608 -3.709 1.00 92.44 83 LEU A N 1
ATOM 663 C CA . LEU A 1 83 ? -1.610 0.591 -2.285 1.00 92.44 83 LEU A CA 1
ATOM 664 C C . LEU A 1 83 ? -1.867 1.990 -1.716 1.00 92.44 83 LEU A C 1
ATOM 666 O O . LEU A 1 83 ? -2.294 2.112 -0.568 1.00 92.44 83 LEU A O 1
ATOM 670 N N . LEU A 1 84 ? -1.557 3.038 -2.479 1.00 90.50 84 LEU A N 1
ATOM 671 C CA . LEU A 1 84 ? -1.827 4.408 -2.073 1.00 90.50 84 LEU A CA 1
ATOM 672 C C . LEU A 1 84 ? -3.290 4.761 -2.360 1.00 90.50 84 LEU A C 1
ATOM 674 O O . LEU A 1 84 ? -3.866 4.247 -3.321 1.00 90.50 84 LEU A O 1
ATOM 678 N N . PRO A 1 85 ? -3.900 5.637 -1.543 1.00 88.94 85 PRO A N 1
ATOM 679 C CA . PRO A 1 85 ? -5.226 6.155 -1.839 1.00 88.94 85 PRO A CA 1
ATOM 680 C C . PRO A 1 85 ? -5.201 6.871 -3.192 1.00 88.94 85 PRO A C 1
ATOM 682 O O . PRO A 1 85 ? -4.181 7.460 -3.549 1.00 88.94 85 PRO A O 1
ATOM 685 N N . ASP A 1 86 ? -6.317 6.812 -3.922 1.00 71.62 86 ASP A N 1
ATOM 686 C CA . ASP A 1 86 ? -6.484 7.401 -5.253 1.00 71.62 86 ASP A CA 1
ATOM 687 C C . ASP A 1 86 ? -6.167 8.908 -5.241 1.00 71.62 86 ASP A C 1
ATOM 689 O O . ASP A 1 86 ? -7.043 9.751 -5.046 1.00 71.62 86 ASP A O 1
ATOM 693 N N . ALA A 1 87 ? -4.896 9.261 -5.420 1.00 62.59 87 ALA A N 1
ATOM 694 C CA . ALA A 1 87 ? -4.468 10.622 -5.675 1.00 62.59 87 ALA A CA 1
ATOM 695 C C . ALA A 1 87 ? -4.887 10.937 -7.109 1.00 62.59 87 ALA A C 1
ATOM 697 O O . ALA A 1 87 ? -4.394 10.281 -8.024 1.00 62.59 87 ALA A O 1
ATOM 698 N N . ASP A 1 88 ? -5.834 11.868 -7.274 1.00 58.66 88 ASP A N 1
ATOM 699 C CA . ASP A 1 88 ? -6.402 12.359 -8.537 1.00 58.66 88 ASP A CA 1
ATOM 700 C C . ASP A 1 88 ? -5.602 11.911 -9.771 1.00 58.66 88 ASP A C 1
ATOM 702 O O . ASP A 1 88 ? -4.600 12.532 -10.138 1.00 58.66 88 ASP A O 1
ATOM 706 N N . HIS A 1 89 ? -6.037 10.793 -10.373 1.00 60.31 89 HIS A N 1
ATOM 707 C CA . HIS A 1 89 ? -5.338 9.996 -11.400 1.00 60.31 89 HIS A CA 1
ATOM 708 C C . HIS A 1 89 ? -5.212 10.699 -12.757 1.00 60.31 89 HIS A C 1
ATOM 710 O O . HIS A 1 89 ? -5.502 10.134 -13.812 1.00 60.31 89 HIS A O 1
ATOM 716 N N . THR A 1 90 ? -4.816 11.961 -12.754 1.00 60.50 90 THR A N 1
ATOM 717 C CA . THR A 1 90 ? -4.638 12.750 -13.966 1.00 60.50 90 THR A CA 1
ATOM 718 C C . THR A 1 90 ? -3.305 12.420 -14.634 1.00 60.50 90 THR A C 1
ATOM 720 O O . THR A 1 90 ? -3.247 12.414 -15.861 1.00 60.50 90 THR A O 1
ATOM 723 N N . GLU A 1 91 ? -2.275 12.018 -13.871 1.00 70.19 91 GLU A N 1
ATOM 724 C CA . GLU A 1 91 ? -0.963 11.619 -14.400 1.00 70.19 91 GLU A CA 1
ATOM 725 C C . GLU A 1 91 ? -0.264 10.533 -13.558 1.00 70.19 91 GLU A C 1
ATOM 727 O O . GLU A 1 91 ? -0.501 10.393 -12.361 1.00 70.19 91 GLU A O 1
ATOM 732 N N . LYS A 1 92 ? 0.635 9.753 -14.183 1.00 76.56 92 LYS A N 1
ATOM 733 C CA . LYS A 1 92 ? 1.438 8.727 -13.492 1.00 76.56 92 LYS A CA 1
ATOM 734 C C . LYS A 1 92 ? 2.401 9.405 -12.502 1.00 76.56 92 LYS A C 1
ATOM 736 O O . LYS A 1 92 ? 3.328 10.075 -12.964 1.00 76.56 92 LYS A O 1
ATOM 741 N N . PRO A 1 93 ? 2.269 9.201 -11.177 1.00 79.00 93 PRO A N 1
ATOM 742 C CA . PRO A 1 93 ? 3.108 9.898 -10.212 1.00 79.00 93 PRO A CA 1
ATOM 743 C C . PRO A 1 93 ? 4.574 9.481 -10.354 1.00 79.00 93 PRO A C 1
ATOM 745 O O . PRO A 1 93 ? 4.911 8.295 -10.492 1.00 79.00 93 PRO A O 1
ATOM 748 N N . SER A 1 94 ? 5.466 10.473 -10.302 1.00 90.19 94 SER A N 1
ATOM 749 C CA . SER A 1 94 ? 6.912 10.241 -10.314 1.00 90.19 94 SER A CA 1
ATOM 750 C C . SER A 1 94 ? 7.332 9.357 -9.131 1.00 90.19 94 SER A C 1
ATOM 752 O O . SER A 1 94 ? 6.634 9.289 -8.121 1.00 90.19 94 SER A O 1
ATOM 754 N N . ILE A 1 95 ? 8.487 8.687 -9.222 1.00 90.81 95 ILE A N 1
ATOM 755 C CA . ILE A 1 95 ? 9.001 7.862 -8.112 1.00 90.81 95 ILE A CA 1
ATOM 756 C C . ILE A 1 95 ? 9.138 8.693 -6.824 1.00 90.81 95 ILE A C 1
ATOM 758 O O . ILE A 1 95 ? 8.742 8.237 -5.755 1.00 90.81 95 ILE A O 1
ATOM 762 N N . ALA A 1 96 ? 9.640 9.929 -6.922 1.00 91.75 96 ALA A N 1
ATOM 763 C CA . ALA A 1 96 ? 9.796 10.819 -5.771 1.00 91.75 96 ALA A CA 1
ATOM 764 C C . ALA A 1 96 ? 8.446 11.210 -5.148 1.00 91.75 96 ALA A C 1
ATOM 766 O O . ALA A 1 96 ? 8.317 11.248 -3.922 1.00 91.75 96 ALA A O 1
ATOM 767 N N . THR A 1 97 ? 7.436 11.456 -5.986 1.00 91.12 97 THR A N 1
ATOM 768 C CA . THR A 1 97 ? 6.066 11.738 -5.541 1.00 91.12 97 THR A CA 1
ATOM 769 C C . THR A 1 97 ? 5.494 10.546 -4.782 1.00 91.12 97 THR A C 1
ATOM 771 O O . THR A 1 97 ? 5.076 10.706 -3.641 1.00 91.12 97 THR A O 1
ATOM 774 N N . THR A 1 98 ? 5.587 9.342 -5.358 1.00 91.56 98 THR A N 1
ATOM 775 C CA . THR A 1 98 ? 5.118 8.103 -4.721 1.00 91.56 98 THR A CA 1
ATOM 776 C C . THR A 1 98 ? 5.770 7.894 -3.357 1.00 91.56 98 THR A C 1
ATOM 778 O O . THR A 1 98 ? 5.076 7.651 -2.376 1.00 91.56 98 THR A O 1
ATOM 781 N N . VAL A 1 99 ? 7.095 8.038 -3.251 1.00 94.31 99 VAL A N 1
ATOM 782 C CA . VAL A 1 99 ? 7.789 7.900 -1.959 1.00 94.31 99 VAL A CA 1
ATOM 783 C C . VAL A 1 99 ? 7.307 8.955 -0.956 1.00 94.31 99 VAL A C 1
ATOM 785 O O . VAL A 1 99 ? 7.075 8.636 0.207 1.00 94.31 99 VAL A O 1
ATOM 788 N N . SER A 1 100 ? 7.104 10.196 -1.399 1.00 93.25 100 SER A N 1
ATOM 789 C CA . SER A 1 100 ? 6.615 11.278 -0.533 1.00 93.25 100 SER A CA 1
ATOM 790 C C . SER A 1 100 ? 5.202 11.020 -0.003 1.00 93.25 100 SER A C 1
ATOM 792 O O . SER A 1 100 ? 4.905 11.369 1.138 1.00 93.25 100 SER A O 1
ATOM 794 N N . GLU A 1 101 ? 4.329 10.421 -0.811 1.00 92.25 101 GLU A N 1
ATOM 795 C CA . GLU A 1 101 ? 2.970 10.037 -0.414 1.00 92.25 101 GLU A CA 1
ATOM 796 C C . GLU A 1 101 ? 2.981 8.873 0.576 1.00 92.25 101 GLU A C 1
ATOM 798 O O . GLU A 1 101 ? 2.329 8.957 1.613 1.00 92.25 101 GLU A O 1
ATOM 803 N N . VAL A 1 102 ? 3.792 7.839 0.331 1.00 94.62 102 VAL A N 1
ATOM 804 C CA . VAL A 1 102 ? 3.959 6.701 1.255 1.00 94.62 102 VAL A CA 1
ATOM 805 C C . VAL A 1 102 ? 4.407 7.170 2.638 1.00 94.62 102 VAL A C 1
ATOM 807 O O . VAL A 1 102 ? 3.852 6.739 3.651 1.00 94.62 102 VAL A O 1
ATOM 810 N N . LEU A 1 103 ? 5.374 8.091 2.690 1.00 95.50 103 LEU A N 1
ATOM 811 C CA . LEU A 1 103 ? 5.879 8.643 3.950 1.00 95.50 103 LEU A CA 1
ATOM 812 C C . LEU A 1 103 ? 4.808 9.398 4.752 1.00 95.50 103 LEU A C 1
ATOM 814 O O . LEU A 1 103 ? 4.916 9.479 5.974 1.00 95.50 103 LEU A O 1
ATOM 818 N N . LYS A 1 104 ? 3.777 9.931 4.090 1.00 94.56 104 LYS A N 1
ATOM 819 C CA . LYS A 1 104 ? 2.622 10.557 4.750 1.00 94.56 104 LYS A CA 1
ATOM 820 C C . LYS A 1 104 ? 1.565 9.527 5.134 1.00 94.56 104 LYS A C 1
ATOM 822 O O . LYS A 1 104 ? 1.022 9.583 6.231 1.00 94.56 104 LYS A O 1
ATOM 827 N N . TYR A 1 105 ? 1.309 8.566 4.256 1.00 95.88 105 TYR A N 1
ATOM 828 C CA . TYR A 1 105 ? 0.192 7.643 4.400 1.00 95.88 105 TYR A CA 1
ATOM 829 C C . TYR A 1 105 ? 0.401 6.599 5.507 1.00 95.88 105 TYR A C 1
ATOM 831 O O . TYR A 1 105 ? -0.527 6.296 6.254 1.00 95.88 105 TYR A O 1
ATOM 839 N N . ILE A 1 106 ? 1.626 6.090 5.686 1.00 96.81 106 ILE A N 1
ATOM 840 C CA . ILE A 1 106 ? 1.941 5.126 6.759 1.00 96.81 106 ILE A CA 1
ATOM 841 C C . ILE A 1 106 ? 1.554 5.657 8.157 1.00 96.81 106 ILE A C 1
ATOM 843 O O . ILE A 1 106 ? 0.804 4.971 8.858 1.00 96.81 106 ILE A O 1
ATOM 847 N N . PRO A 1 107 ? 2.011 6.847 8.604 1.00 97.69 107 PRO A N 1
ATOM 848 C CA . PRO A 1 107 ? 1.639 7.354 9.926 1.00 97.69 107 PRO A CA 1
ATOM 849 C C . PRO A 1 107 ? 0.148 7.710 10.042 1.00 97.69 107 PRO A C 1
ATOM 851 O O . PRO A 1 107 ? -0.429 7.585 11.126 1.00 97.69 107 PRO A O 1
ATOM 854 N N . GLU A 1 108 ? -0.505 8.117 8.950 1.00 96.38 108 GLU A N 1
ATOM 855 C CA . GLU A 1 108 ? -1.958 8.331 8.924 1.00 96.38 108 GLU A CA 1
ATOM 856 C C . GLU A 1 108 ? -2.721 7.031 9.207 1.00 96.38 108 GLU A C 1
ATOM 858 O O . GLU A 1 108 ? -3.565 7.000 10.111 1.00 96.38 108 GLU A O 1
ATOM 863 N N . LEU A 1 109 ? -2.361 5.942 8.520 1.00 96.88 109 LEU A N 1
ATOM 864 C CA . LEU A 1 109 ? -2.935 4.613 8.741 1.00 96.88 109 LEU A CA 1
ATOM 865 C C . LEU A 1 109 ? -2.699 4.106 10.167 1.00 96.88 109 LEU A C 1
ATOM 867 O O . LEU A 1 109 ? -3.621 3.591 10.803 1.00 96.88 109 LEU A O 1
ATOM 871 N N . GLN A 1 110 ? -1.491 4.280 10.709 1.00 98.00 110 GLN A N 1
ATOM 872 C CA . GLN A 1 110 ? -1.184 3.893 12.092 1.00 98.00 110 GLN A CA 1
ATOM 873 C C . GLN A 1 110 ? -2.116 4.595 13.088 1.00 98.00 110 GLN A C 1
ATOM 875 O O . GLN A 1 110 ? -2.719 3.956 13.958 1.00 98.00 110 GLN A O 1
ATOM 880 N N . LYS A 1 111 ? -2.309 5.905 12.917 1.00 98.06 111 LYS A N 1
ATOM 881 C CA . LYS A 1 111 ? -3.212 6.702 13.753 1.00 98.06 111 LYS A CA 1
ATOM 882 C C . LYS A 1 111 ? -4.668 6.255 13.620 1.00 98.06 111 LYS A C 1
ATOM 884 O O . LYS A 1 111 ? -5.410 6.264 14.608 1.00 98.06 111 LYS A O 1
ATOM 889 N N . GLU A 1 112 ? -5.105 5.884 12.421 1.00 97.31 112 GLU A N 1
ATOM 890 C CA . GLU A 1 112 ? -6.453 5.364 12.195 1.00 97.31 112 GLU A CA 1
ATOM 891 C C . GLU A 1 112 ? -6.680 4.044 12.941 1.00 97.31 112 GLU A C 1
ATOM 893 O O . GLU A 1 112 ? -7.655 3.924 13.692 1.00 97.31 112 GLU A O 1
ATOM 898 N N . VAL A 1 113 ? -5.740 3.102 12.835 1.00 98.31 113 VAL A N 1
ATOM 899 C CA . VAL A 1 113 ? -5.786 1.821 13.555 1.00 98.31 113 VAL A CA 1
ATOM 900 C C . VAL A 1 113 ? -5.876 2.043 15.067 1.00 98.31 113 VAL A C 1
ATOM 902 O O . VAL A 1 113 ? -6.754 1.476 15.725 1.00 98.31 113 VAL A O 1
ATOM 905 N N . GLU A 1 114 ? -5.043 2.915 15.636 1.00 98.25 114 GLU A N 1
ATOM 906 C CA . GLU A 1 114 ? -5.093 3.245 17.066 1.00 98.25 114 GLU A CA 1
ATOM 907 C C . GLU A 1 114 ? -6.440 3.847 17.489 1.00 98.25 114 GLU A C 1
ATOM 909 O O . GLU A 1 114 ? -7.003 3.498 18.536 1.00 98.25 114 GLU A O 1
ATOM 914 N N . ASN A 1 115 ? -6.987 4.758 16.681 1.00 98.00 115 ASN A N 1
ATOM 915 C CA . ASN A 1 115 ? -8.277 5.386 16.951 1.00 98.00 115 ASN A CA 1
ATOM 916 C C . ASN A 1 115 ? -9.418 4.364 16.922 1.00 98.00 115 ASN A C 1
ATOM 918 O O . ASN A 1 115 ? -10.278 4.381 17.815 1.00 98.00 115 ASN A O 1
ATOM 922 N N . LEU A 1 116 ? -9.413 3.456 15.946 1.00 97.75 116 LEU A N 1
ATOM 923 C CA . LEU A 1 116 ? -10.382 2.368 15.838 1.00 97.75 116 LEU A CA 1
ATOM 924 C C . LEU A 1 116 ? -10.279 1.415 17.032 1.00 97.75 116 LEU A C 1
ATOM 926 O O . LEU A 1 116 ? -11.295 1.119 17.668 1.00 97.75 116 LEU A O 1
ATOM 930 N N . GLN A 1 117 ? -9.068 1.021 17.428 1.00 96.00 117 GLN A N 1
ATOM 931 C CA . GLN A 1 117 ? -8.843 0.205 18.625 1.00 96.00 117 GLN A CA 1
ATOM 932 C C . GLN A 1 117 ? -9.344 0.900 19.899 1.00 96.00 117 GLN A C 1
ATOM 934 O O . GLN A 1 117 ? -10.006 0.280 20.740 1.00 96.00 117 GLN A O 1
ATOM 939 N N . ARG A 1 118 ? -9.088 2.205 20.049 1.00 96.56 118 ARG A N 1
ATOM 940 C CA . ARG A 1 118 ? -9.590 3.002 21.179 1.00 96.56 118 ARG A CA 1
ATOM 941 C C . ARG A 1 118 ? -11.118 3.046 21.190 1.00 96.56 118 ARG A C 1
ATOM 943 O O . ARG A 1 118 ? -11.726 2.887 22.251 1.00 96.56 118 ARG A O 1
ATOM 950 N N . ARG A 1 119 ? -11.751 3.250 20.031 1.00 95.56 119 ARG A N 1
ATOM 951 C CA . ARG A 1 119 ? -13.216 3.282 19.889 1.00 95.56 119 ARG A CA 1
ATOM 952 C C . ARG A 1 119 ? -13.838 1.928 20.228 1.00 95.56 119 ARG A C 1
ATOM 954 O O . ARG A 1 119 ? -14.798 1.889 20.996 1.00 95.56 119 ARG A O 1
ATOM 961 N N . LYS A 1 120 ? -13.247 0.835 19.744 1.00 93.38 120 LYS A N 1
ATOM 962 C CA . LYS A 1 120 ? -13.641 -0.542 20.068 1.00 93.38 120 LYS A CA 1
ATOM 963 C C . LYS A 1 120 ? -13.613 -0.803 21.577 1.00 93.38 120 LYS A C 1
ATOM 965 O O . LYS A 1 120 ? -14.625 -1.211 22.142 1.00 93.38 120 LYS A O 1
ATOM 970 N N . LYS A 1 121 ? -12.512 -0.457 22.258 1.00 91.69 121 LYS A N 1
ATOM 971 C CA . LYS A 1 121 ? -12.391 -0.582 23.726 1.00 91.69 121 LYS A CA 1
ATOM 972 C C . LYS A 1 121 ? -13.454 0.232 24.476 1.00 91.69 121 LYS A C 1
ATOM 974 O O . LYS A 1 121 ? -14.061 -0.269 25.419 1.00 91.69 121 LYS A O 1
ATOM 979 N N . LYS A 1 122 ? -13.721 1.473 24.050 1.00 91.06 122 LYS A N 1
ATOM 980 C CA . LYS A 1 122 ? -14.761 2.324 24.663 1.00 91.06 122 LYS A CA 1
ATOM 981 C C . LYS A 1 122 ? -16.156 1.700 24.561 1.00 91.06 122 LYS A C 1
ATOM 983 O O . LYS A 1 122 ? -16.884 1.695 25.550 1.00 91.06 122 LYS A O 1
ATOM 988 N N . LEU A 1 123 ? -16.514 1.166 23.392 1.00 88.50 123 LEU A N 1
ATOM 989 C CA . LEU A 1 123 ? -17.810 0.514 23.177 1.00 88.50 123 LEU A CA 1
ATOM 990 C C . LEU A 1 123 ? -17.946 -0.776 23.995 1.00 88.50 123 LEU A C 1
ATOM 992 O O . LEU A 1 123 ? -18.978 -0.988 24.630 1.00 88.50 123 LEU A O 1
ATOM 996 N N . MET A 1 124 ? -16.891 -1.591 24.052 1.00 81.75 124 MET A N 1
ATOM 997 C CA . MET A 1 124 ? -16.856 -2.806 24.872 1.00 81.75 124 MET A CA 1
ATOM 998 C C . MET A 1 124 ? -17.074 -2.492 26.363 1.00 81.75 124 MET A C 1
ATOM 1000 O O . MET A 1 124 ? -17.925 -3.099 27.014 1.00 81.75 124 MET A O 1
ATOM 1004 N N . ASN A 1 125 ? -16.392 -1.469 26.887 1.00 79.81 125 ASN A N 1
ATOM 1005 C CA . ASN A 1 125 ? -16.540 -1.042 28.282 1.00 79.81 125 ASN A CA 1
ATOM 1006 C C . ASN A 1 125 ? -17.932 -0.461 28.589 1.00 79.81 125 ASN A C 1
ATOM 1008 O O . ASN A 1 125 ? -18.422 -0.605 29.709 1.00 79.81 125 ASN A O 1
ATOM 1012 N N . ALA A 1 126 ? -18.573 0.202 27.622 1.00 77.75 126 ALA A N 1
ATOM 1013 C CA . ALA A 1 126 ? -19.932 0.721 27.777 1.00 77.75 126 ALA A CA 1
ATOM 1014 C C . ALA A 1 126 ? -20.989 -0.398 27.773 1.00 77.75 126 ALA A C 1
ATOM 1016 O O . ALA A 1 126 ? -21.971 -0.324 28.512 1.00 77.75 126 ALA A O 1
ATOM 1017 N N . ASN A 1 127 ? -20.782 -1.455 26.984 1.00 63.16 127 ASN A N 1
ATOM 1018 C CA . ASN A 1 127 ? -21.720 -2.574 26.886 1.00 63.16 127 ASN A CA 1
ATOM 1019 C C . ASN A 1 127 ? -21.667 -3.525 28.093 1.00 63.16 127 ASN A C 1
ATOM 1021 O O . ASN A 1 127 ? -22.689 -4.114 28.424 1.00 63.16 127 ASN A O 1
ATOM 1025 N N . CYS A 1 128 ? -20.548 -3.595 28.821 1.00 54.47 128 CYS A N 1
ATOM 1026 C CA . CYS A 1 128 ? -20.453 -4.366 30.070 1.00 54.47 128 CYS A CA 1
ATOM 1027 C C . CYS A 1 128 ? -21.242 -3.735 31.245 1.00 54.47 128 CYS A C 1
ATOM 1029 O O . CYS A 1 128 ? -21.502 -4.383 32.253 1.00 54.47 128 CYS A O 1
ATOM 1031 N N . LYS A 1 129 ? -21.674 -2.467 31.130 1.00 55.31 129 LYS A N 1
ATOM 1032 C CA . LYS A 1 129 ? -22.411 -1.754 32.194 1.00 55.31 129 LYS A CA 1
ATOM 1033 C C . LYS A 1 129 ? -23.935 -1.787 32.038 1.00 55.31 129 LYS A C 1
ATOM 1035 O O . LYS A 1 129 ? -24.643 -1.195 32.853 1.00 55.31 129 LYS A O 1
ATOM 1040 N N . ARG A 1 130 ? -24.470 -2.442 31.001 1.00 48.22 130 ARG A N 1
ATOM 1041 C CA . ARG A 1 130 ? -25.909 -2.420 30.708 1.00 48.22 130 ARG A CA 1
ATOM 1042 C C . ARG A 1 130 ? -26.659 -3.546 31.438 1.00 48.22 130 ARG A C 1
ATOM 1044 O O . ARG A 1 130 ? -26.919 -4.599 30.881 1.00 48.22 130 ARG A O 1
ATOM 1051 N N . GLY A 1 131 ? -27.056 -3.243 32.675 1.00 47.31 131 GLY A N 1
ATOM 1052 C CA . GLY A 1 131 ? -28.397 -3.553 33.181 1.00 47.31 131 GLY A CA 1
ATOM 1053 C C . GLY A 1 131 ? -28.627 -4.910 33.847 1.00 47.31 131 GLY A C 1
ATOM 1054 O O . GLY A 1 131 ? -29.293 -5.768 33.278 1.00 47.31 131 GLY A O 1
ATOM 1055 N N . VAL A 1 132 ? -28.273 -5.027 35.132 1.00 47.34 132 VAL A N 1
ATOM 1056 C CA . VAL A 1 132 ? -29.093 -5.827 36.058 1.00 47.34 132 VAL A CA 1
ATOM 1057 C C . VAL A 1 132 ? -30.333 -4.990 36.379 1.00 47.34 132 VAL A C 1
ATOM 1059 O O . VAL A 1 132 ? -30.369 -4.234 37.347 1.00 47.34 132 VAL A O 1
ATOM 1062 N N . ALA A 1 133 ? -31.336 -5.049 35.503 1.00 50.59 133 ALA A N 1
ATOM 1063 C CA . ALA A 1 133 ? -32.670 -4.581 35.847 1.00 50.59 133 ALA A CA 1
ATOM 1064 C C . ALA A 1 133 ? -33.278 -5.626 36.788 1.00 50.59 133 ALA A C 1
ATOM 1066 O O . ALA A 1 133 ? -33.625 -6.728 36.364 1.00 50.59 133 ALA A O 1
ATOM 1067 N N . ASN A 1 134 ? -33.362 -5.292 38.076 1.00 51.41 134 ASN A N 1
ATOM 1068 C CA . ASN A 1 134 ? -34.074 -6.089 39.068 1.00 51.41 134 ASN A CA 1
ATOM 1069 C C . ASN A 1 134 ? -35.561 -6.151 38.686 1.00 51.41 134 ASN A C 1
ATOM 1071 O O . ASN A 1 134 ? -36.350 -5.285 39.056 1.00 51.41 134 ASN A O 1
ATOM 1075 N N . LEU A 1 135 ? -35.946 -7.176 37.925 1.00 53.03 135 LEU A N 1
ATOM 1076 C CA . LEU A 1 135 ? -37.338 -7.514 37.652 1.00 53.03 135 LEU A CA 1
ATOM 1077 C C . LEU A 1 135 ? -37.880 -8.301 38.848 1.00 53.03 135 LEU A C 1
ATOM 1079 O O . LEU A 1 135 ? -37.919 -9.530 38.853 1.00 53.03 135 LEU A O 1
ATOM 1083 N N . SER A 1 136 ? -38.278 -7.571 39.887 1.00 50.75 136 SER A N 1
ATOM 1084 C CA . SER A 1 136 ? -39.098 -8.118 40.965 1.00 50.75 136 SER A CA 1
ATOM 1085 C C . SER A 1 136 ? -40.461 -8.518 40.384 1.00 50.75 136 SER A C 1
ATOM 1087 O O . SER A 1 136 ? -41.246 -7.656 39.997 1.00 50.75 136 SER A O 1
ATOM 1089 N N . GLY A 1 137 ? -40.714 -9.828 40.270 1.00 54.47 137 GLY A N 1
ATOM 1090 C CA . GLY A 1 137 ? -42.056 -10.384 40.041 1.00 54.47 137 GLY A CA 1
ATOM 1091 C C . GLY A 1 137 ? -42.348 -11.067 38.696 1.00 54.47 137 GLY A C 1
ATOM 1092 O O . GLY A 1 137 ? -43.503 -11.411 38.456 1.00 54.47 137 GLY A O 1
ATOM 1093 N N . SER A 1 138 ? -41.372 -11.307 37.813 1.00 55.12 138 SER A N 1
ATOM 1094 C CA . SER A 1 138 ? -41.662 -11.915 36.498 1.00 55.12 138 SER A CA 1
ATOM 1095 C C . SER A 1 138 ? -41.661 -13.453 36.520 1.00 55.12 138 SER A C 1
ATOM 1097 O O . SER A 1 138 ? -40.678 -14.078 36.905 1.00 55.12 138 SER A O 1
ATOM 1099 N N . THR A 1 139 ? -42.754 -14.075 36.057 1.00 59.91 139 THR A N 1
ATOM 1100 C CA . THR A 1 139 ? -42.913 -15.536 35.849 1.00 59.91 139 THR A CA 1
ATOM 1101 C C . THR A 1 139 ? -42.316 -16.010 34.510 1.00 59.91 139 THR A C 1
ATOM 1103 O O . THR A 1 139 ? -42.728 -17.030 33.964 1.00 59.91 139 THR A O 1
ATOM 1106 N N . ALA A 1 140 ? -41.386 -15.244 33.938 1.00 57.75 140 ALA A N 1
ATOM 1107 C CA . ALA A 1 140 ? -40.713 -15.568 32.685 1.00 57.75 140 ALA A CA 1
ATOM 1108 C C . ALA A 1 140 ? -39.486 -16.473 32.926 1.00 57.75 140 ALA A C 1
ATOM 1110 O O . ALA A 1 140 ? -38.890 -16.417 34.005 1.00 57.75 140 ALA A O 1
ATOM 1111 N N . PRO A 1 141 ? -39.076 -17.299 31.942 1.00 60.41 141 PRO A N 1
ATOM 1112 C CA . PRO A 1 141 ? -37.826 -18.049 32.033 1.00 60.41 141 PRO A CA 1
ATOM 1113 C C . PRO A 1 141 ? -36.655 -17.086 32.248 1.00 60.41 141 PRO A C 1
ATOM 1115 O O . PRO A 1 141 ? -36.511 -16.100 31.522 1.00 60.41 141 PRO A O 1
ATOM 1118 N N . ILE A 1 142 ? -35.817 -17.377 33.244 1.00 72.12 142 ILE A N 1
ATOM 1119 C CA . ILE A 1 142 ? -34.619 -16.583 33.517 1.00 72.12 142 ILE A CA 1
ATOM 1120 C C . ILE A 1 142 ? -33.604 -16.930 32.432 1.00 72.12 142 ILE A C 1
ATOM 1122 O O . ILE A 1 142 ? -33.195 -18.084 32.284 1.00 72.12 142 ILE A O 1
ATOM 1126 N N . VAL A 1 143 ? -33.237 -15.924 31.645 1.00 79.44 143 VAL A N 1
ATOM 1127 C CA . VAL A 1 143 ? -32.238 -16.023 30.583 1.00 79.44 143 VAL A CA 1
ATOM 1128 C C . VAL A 1 143 ? -31.037 -15.199 31.019 1.00 79.44 143 VAL A C 1
ATOM 1130 O O . VAL A 1 143 ? -31.176 -13.990 31.193 1.00 79.44 143 VAL A O 1
ATOM 1133 N N . SER A 1 144 ? -29.875 -15.823 31.189 1.00 78.44 144 SER A N 1
ATOM 1134 C CA . SER A 1 144 ? -28.618 -15.083 31.302 1.00 78.44 144 SER A CA 1
ATOM 1135 C C . SER A 1 144 ? -27.943 -15.037 29.936 1.00 78.44 144 SER A C 1
ATOM 1137 O O . SER A 1 144 ? -27.998 -15.996 29.163 1.00 78.44 144 SER A O 1
ATOM 1139 N N . VAL A 1 145 ? -27.334 -13.898 29.620 1.00 81.38 145 VAL A N 1
ATOM 1140 C CA . VAL A 1 145 ? -26.557 -13.710 28.395 1.00 81.38 145 VAL A CA 1
ATOM 1141 C C . VAL A 1 145 ? -25.173 -13.235 28.805 1.00 81.38 145 VAL A C 1
ATOM 1143 O O . VAL A 1 145 ? -25.057 -12.246 29.525 1.00 81.38 145 VAL A O 1
ATOM 1146 N N . ASN A 1 146 ? -24.139 -13.948 28.367 1.00 79.56 146 ASN A N 1
ATOM 1147 C CA . ASN A 1 146 ? -22.746 -13.622 28.636 1.00 79.56 146 ASN A CA 1
ATOM 1148 C C . ASN A 1 146 ? -21.979 -13.516 27.314 1.00 79.56 146 ASN A C 1
ATOM 1150 O O . ASN A 1 146 ? -21.966 -14.462 26.528 1.00 79.56 146 ASN A O 1
ATOM 1154 N N . CYS A 1 147 ? -21.347 -12.376 27.050 1.00 77.81 147 CYS A N 1
ATOM 1155 C CA . CYS A 1 147 ? -20.570 -12.184 25.826 1.00 77.81 147 CYS A CA 1
ATOM 1156 C C . CYS A 1 147 ? -19.222 -12.903 25.955 1.00 77.81 147 CYS A C 1
ATOM 1158 O O . CYS A 1 147 ? -18.472 -12.615 26.887 1.00 77.81 147 CYS A O 1
ATOM 1160 N N . LEU A 1 148 ? -18.920 -13.830 25.042 1.00 78.94 148 LEU A N 1
ATOM 1161 C CA . LEU A 1 148 ? -17.661 -14.583 25.057 1.00 78.94 148 LEU A CA 1
ATOM 1162 C C . LEU A 1 148 ? -16.601 -13.935 24.159 1.00 78.94 148 LEU A C 1
ATOM 1164 O O . LEU A 1 148 ? -15.426 -13.920 24.519 1.00 78.94 148 LEU A O 1
ATOM 1168 N N . ASN A 1 149 ? -17.006 -13.367 23.022 1.00 76.31 149 ASN A N 1
ATOM 1169 C CA . ASN A 1 149 ? -16.135 -12.623 22.109 1.00 76.31 149 ASN A CA 1
ATOM 1170 C C . ASN A 1 149 ? -16.960 -11.620 21.263 1.00 76.31 149 ASN A C 1
ATOM 1172 O O . ASN A 1 149 ? -18.089 -11.278 21.614 1.00 76.31 149 ASN A O 1
ATOM 1176 N N . GLU A 1 150 ? -16.377 -11.087 20.184 1.00 72.38 150 GLU A N 1
ATOM 1177 C CA . GLU A 1 150 ? -17.009 -10.065 19.329 1.00 72.38 150 GLU A CA 1
ATOM 1178 C C . GLU A 1 150 ? -18.152 -10.589 18.452 1.00 72.38 150 GLU A C 1
ATOM 1180 O O . GLU A 1 150 ? -18.974 -9.789 18.006 1.00 72.38 150 GLU A O 1
ATOM 1185 N N . MET A 1 151 ? -18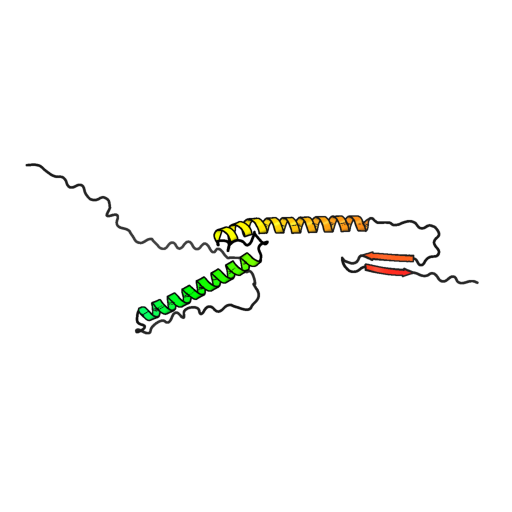.215 -11.902 18.209 1.00 73.38 151 MET A N 1
ATOM 1186 C CA . MET A 1 151 ? -19.199 -12.535 17.319 1.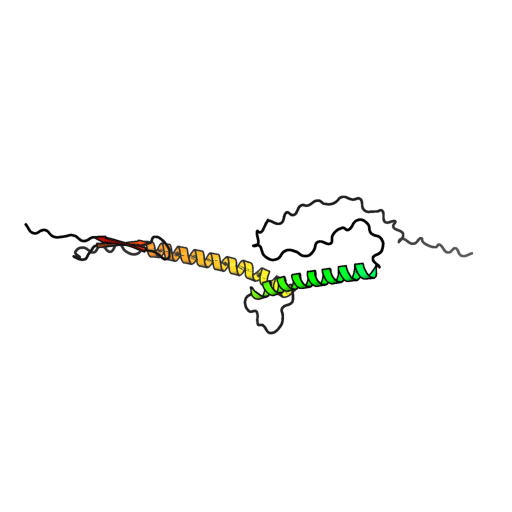00 73.38 151 MET A CA 1
ATOM 1187 C C . MET A 1 151 ? -20.091 -13.559 18.029 1.00 73.38 151 MET A C 1
ATOM 1189 O O . MET A 1 151 ? -21.116 -13.962 17.484 1.00 73.38 151 MET A O 1
ATOM 1193 N N . GLU A 1 152 ? -19.745 -13.958 19.250 1.00 83.25 152 GLU A N 1
ATOM 1194 C CA . GLU A 1 152 ? -20.387 -15.048 19.970 1.00 83.25 152 GLU A CA 1
ATOM 1195 C C . GLU A 1 152 ? -20.829 -14.619 21.366 1.00 83.25 152 GLU A C 1
ATOM 1197 O O . GLU A 1 152 ? -20.111 -13.987 22.154 1.00 83.25 152 GLU A O 1
ATOM 1202 N N . ILE A 1 153 ? -22.046 -15.043 21.690 1.00 88.50 153 ILE A N 1
ATOM 1203 C CA . ILE A 1 153 ? -22.666 -14.867 22.994 1.00 88.50 153 ILE A CA 1
ATOM 1204 C C . ILE A 1 153 ? -23.095 -16.233 23.530 1.00 88.50 153 ILE A C 1
ATOM 1206 O O . ILE A 1 153 ? -23.627 -17.069 22.802 1.00 88.50 153 ILE A O 1
ATOM 1210 N N . MET A 1 154 ? -22.893 -16.452 24.825 1.00 83.94 154 MET A N 1
ATOM 1211 C CA . MET A 1 154 ? -23.457 -17.577 25.558 1.00 83.94 154 MET A CA 1
ATOM 1212 C C . MET A 1 154 ? -24.816 -17.167 26.114 1.00 83.94 154 MET A C 1
ATOM 1214 O O . MET A 1 154 ? -24.922 -16.174 26.831 1.00 83.94 154 MET A O 1
ATOM 1218 N N . VAL A 1 155 ? -25.846 -17.959 25.836 1.00 88.19 155 VAL A N 1
ATOM 1219 C CA . VAL A 1 155 ? -27.179 -17.776 26.413 1.00 88.19 155 VAL A CA 1
ATOM 1220 C C . VAL A 1 155 ? -27.502 -18.992 27.275 1.00 88.19 155 VAL A C 1
ATOM 1222 O O . VAL A 1 155 ? -27.614 -20.095 26.748 1.00 88.19 155 VAL A O 1
ATOM 1225 N N . GLN A 1 156 ? -27.677 -18.810 28.586 1.00 86.62 156 GLN A N 1
ATOM 1226 C CA . GLN A 1 156 ? -28.158 -19.877 29.473 1.00 86.62 156 GLN A CA 1
ATOM 1227 C C . GLN A 1 156 ? -29.634 -19.649 29.811 1.00 86.62 156 GLN A C 1
ATOM 1229 O O . GLN A 1 156 ? -30.064 -18.524 30.074 1.00 86.62 156 GLN A O 1
ATOM 1234 N N . LYS A 1 157 ? -30.425 -20.725 29.790 1.00 85.56 157 LYS A N 1
ATOM 1235 C CA . LYS A 1 157 ? -31.873 -20.716 30.042 1.00 85.56 157 LYS A CA 1
ATOM 1236 C C . LYS A 1 157 ? -32.182 -21.561 31.276 1.00 85.56 157 LYS A C 1
ATOM 1238 O O . LYS A 1 157 ? -31.733 -22.701 31.353 1.00 85.56 157 LYS A O 1
ATOM 1243 N N . TYR A 1 158 ? -32.987 -21.030 32.193 1.00 78.81 158 TYR A N 1
ATOM 1244 C CA . TYR A 1 158 ? -33.468 -21.755 33.370 1.00 78.81 158 TYR A CA 1
ATOM 1245 C C . TYR A 1 158 ? -35.002 -21.736 33.418 1.00 78.81 158 TYR A C 1
ATOM 1247 O O . TYR A 1 158 ? -35.627 -20.681 33.273 1.00 78.81 158 TYR A O 1
ATOM 1255 N N . TRP A 1 159 ? -35.615 -22.896 33.659 1.00 75.31 159 TRP A N 1
ATOM 1256 C CA . TRP A 1 159 ? -37.058 -23.060 33.869 1.00 75.31 159 TRP A CA 1
ATOM 1257 C C . TRP A 1 159 ? -37.324 -23.776 35.193 1.00 75.31 159 TRP A C 1
ATOM 1259 O O . TRP A 1 159 ? -36.658 -24.755 35.527 1.00 75.31 159 TRP A O 1
ATOM 1269 N N . LYS A 1 160 ? -38.305 -23.279 35.956 1.00 69.50 160 LYS A N 1
ATOM 1270 C CA . LYS A 1 160 ? -38.726 -23.857 37.237 1.00 69.50 160 LYS A CA 1
ATOM 1271 C C . LYS A 1 160 ? -40.077 -24.544 37.072 1.00 69.50 160 LYS A C 1
ATOM 1273 O O . LYS A 1 160 ? -41.075 -23.883 36.794 1.00 69.50 160 LYS A O 1
ATOM 1278 N N . THR A 1 161 ? -40.112 -25.855 37.280 1.00 66.44 161 THR A N 1
ATOM 1279 C CA . THR A 1 161 ? -41.349 -26.641 37.265 1.00 66.44 161 THR A CA 1
ATOM 1280 C C . THR A 1 161 ? -42.047 -26.503 38.616 1.00 66.44 161 THR A C 1
ATOM 1282 O O . THR A 1 161 ? -41.441 -26.734 39.662 1.00 66.44 161 THR A O 1
ATOM 1285 N N . ARG A 1 162 ? -43.314 -26.079 38.615 1.00 69.88 162 ARG A N 1
ATOM 1286 C CA . ARG A 1 162 ? -44.144 -26.023 39.826 1.00 69.88 162 ARG A CA 1
ATOM 1287 C C . ARG A 1 162 ? -44.734 -27.417 40.062 1.00 69.88 162 ARG A C 1
ATOM 1289 O O . ARG A 1 162 ? -45.438 -27.919 39.193 1.00 69.88 162 ARG A O 1
ATOM 1296 N N . VAL A 1 163 ? -44.432 -28.032 41.205 1.00 64.81 163 VAL A N 1
ATOM 1297 C CA . VAL A 1 163 ? -45.062 -29.287 41.645 1.00 64.81 163 VAL A CA 1
ATOM 1298 C C . VAL A 1 163 ? -46.221 -28.912 42.564 1.00 64.81 163 VAL A C 1
ATOM 1300 O O . VAL A 1 163 ? -46.016 -28.174 43.525 1.00 64.81 163 VAL A O 1
ATOM 1303 N N . PHE A 1 164 ? -47.431 -29.357 42.231 1.00 59.81 164 PHE A N 1
ATOM 1304 C CA . PHE A 1 164 ? -48.603 -29.231 43.096 1.00 59.81 164 PHE A CA 1
ATOM 1305 C C . PHE A 1 164 ? -48.711 -30.513 43.930 1.00 59.81 164 PHE A C 1
ATOM 1307 O O . PHE A 1 164 ? -48.774 -31.599 43.356 1.00 59.81 164 PHE A O 1
ATOM 1314 N N . THR A 1 165 ? -48.698 -30.379 45.255 1.00 63.53 165 THR A N 1
ATOM 1315 C CA . THR A 1 165 ? -48.980 -31.447 46.229 1.00 63.53 165 THR A CA 1
ATOM 1316 C C . THR A 1 165 ? -49.931 -30.917 47.275 1.00 63.53 165 THR A C 1
ATOM 1318 O O . THR A 1 165 ? -49.664 -29.781 47.732 1.00 63.53 165 THR A O 1
#

pLDDT: mean 71.63, std 20.38, range [35.03, 98.31]

Organism: Panicum miliaceum (NCBI:txid4540)

Radius of gyration: 36.85 Å; chains: 1; bounding box: 117×72×74 Å

Foldseek 3Di:
DDDDDDDDDPPPDDDDDDDDPPPPPPPPDDDDCDDDDDDDPPDPPPDDDDPDDDPVNVVVVVVVSVVVVVVVVVVVLVVLVVPAPPDPPPDDDDSVRSVVRVVVVVVVVVVVVVVVVVVVVVVVVVVVPDDPDPPPPDQDWDWDWADPDDPDIDIDTDHDDDDDD

Sequence (165 aa):
MDQQVFDGDPFVRSISPPEENTFSAELSWPDLDFDDGLYELPKPVANETSSGGSSCQRKLNHNAYERDRRKHLNELYSSLRSLLPDADHTEKPSIATTVSEVLKYIPELQKEVENLQRRKKKLMNANCKRGVANLSGSTAPIVSVNCLNEMEIMVQKYWKTRVFT

InterPro domains:
  IPR011598 Myc-type, basic helix-loop-helix (bHLH) domain [PF00010] (58-110)
  IPR011598 Myc-type, basic helix-loop-helix (bHLH) domain [PS50888] (57-109)
  IPR011598 Myc-type, basic helix-loop-helix (bHLH) domain [SM00353] (63-115)
  IPR015660 Achaete-scute transcription factor-related [PTHR13935] (53-156)
  IPR036638 Helix-loop-helix DNA-binding domain superfamily [G3DSA:4.10.280.10] (51-136)
  IPR036638 Helix-loop-helix DNA-binding domain superfamily [SSF47459] (55-124)

Secondary structure (DSSP, 8-state):
------PPPTT----PPPP--------------PPSS-------------TT--HHHHHHHHHHHHHHHHHHHHHHHHHHHHTS----TTS---HHHHHHHHHHHHHHHHHHHHHHHHHHHHHHHHHTT------TT--SPEEEEEE-SSS-EEEEEE--PPPP-